Protein AF-A0A9W7EIW5-F1 (afdb_monomer)

Structure (mmCIF, N/CA/C/O backbone):
data_AF-A0A9W7EIW5-F1
#
_entry.id   AF-A0A9W7EIW5-F1
#
loop_
_atom_site.group_PDB
_atom_site.id
_atom_site.type_symbol
_atom_site.label_atom_id
_atom_site.label_alt_id
_atom_site.label_comp_id
_atom_site.label_asym_id
_atom_site.label_entity_id
_atom_site.label_seq_id
_atom_site.pdbx_PDB_ins_code
_atom_site.Cartn_x
_atom_site.Cartn_y
_atom_site.Cartn_z
_atom_site.occupancy
_atom_site.B_iso_or_equiv
_atom_site.auth_seq_id
_atom_site.auth_comp_id
_atom_site.auth_asym_id
_atom_site.auth_atom_id
_atom_site.pdbx_PDB_model_num
ATOM 1 N N . MET A 1 1 ? -21.254 10.868 4.179 1.00 26.09 1 MET A N 1
ATOM 2 C CA . MET A 1 1 ? -20.469 10.588 2.957 1.00 26.09 1 MET A CA 1
ATOM 3 C C . MET A 1 1 ? -19.062 10.233 3.426 1.00 26.09 1 MET A C 1
ATOM 5 O O . MET A 1 1 ? -18.298 11.133 3.760 1.00 26.09 1 MET A O 1
ATOM 9 N N . VAL A 1 2 ? -18.785 8.941 3.630 1.00 25.91 2 VAL A N 1
ATOM 10 C CA . VAL A 1 2 ? -17.475 8.471 4.111 1.00 25.91 2 VAL A CA 1
ATOM 11 C C . VAL A 1 2 ? -16.488 8.709 2.975 1.00 25.91 2 VAL A C 1
ATOM 13 O O . VAL A 1 2 ? -16.689 8.225 1.865 1.00 25.91 2 VAL A O 1
ATOM 16 N N . LYS A 1 3 ? -15.490 9.565 3.205 1.00 29.03 3 LYS A N 1
ATOM 17 C CA . LYS A 1 3 ? -14.399 9.758 2.249 1.00 29.03 3 LYS A CA 1
ATOM 18 C C . LYS A 1 3 ? -13.616 8.450 2.244 1.00 29.03 3 LYS A C 1
ATOM 20 O O . LYS A 1 3 ? -12.956 8.174 3.242 1.00 29.03 3 LYS A O 1
ATOM 25 N N . GLU A 1 4 ? -13.750 7.675 1.167 1.00 36.62 4 GLU A N 1
ATOM 26 C CA . GLU A 1 4 ? -13.021 6.425 0.940 1.00 36.62 4 GLU A CA 1
ATOM 27 C C . GLU A 1 4 ? -11.557 6.574 1.375 1.00 36.62 4 GLU A C 1
ATOM 29 O O . GLU A 1 4 ? -10.926 7.610 1.118 1.00 36.62 4 GLU A O 1
ATOM 34 N N . PHE A 1 5 ? -11.007 5.526 1.991 1.00 36.75 5 PHE A N 1
ATOM 35 C CA . PHE A 1 5 ? -9.568 5.320 2.155 1.00 36.75 5 PHE A CA 1
ATOM 36 C C . PHE A 1 5 ? -8.924 5.132 0.772 1.00 36.75 5 PHE A C 1
ATOM 38 O O . PHE A 1 5 ? -8.415 4.074 0.419 1.00 36.75 5 PHE A O 1
ATOM 45 N N . LYS A 1 6 ? -8.949 6.173 -0.061 1.00 37.44 6 LYS A N 1
ATOM 46 C CA . LYS A 1 6 ? -8.048 6.249 -1.199 1.00 37.44 6 LYS A CA 1
ATOM 47 C C . LYS A 1 6 ? -6.688 6.469 -0.588 1.00 37.44 6 LYS A C 1
ATOM 49 O O . LYS A 1 6 ? -6.444 7.521 0.008 1.00 37.44 6 LYS A O 1
ATOM 54 N N . LEU A 1 7 ? -5.849 5.442 -0.676 1.00 39.78 7 LEU A N 1
ATOM 55 C CA . LEU A 1 7 ? -4.428 5.569 -0.437 1.00 39.78 7 LEU A CA 1
ATOM 56 C C . LEU A 1 7 ? -4.015 6.823 -1.201 1.00 39.78 7 LEU A C 1
ATOM 58 O O . LEU A 1 7 ? -4.140 6.887 -2.425 1.00 39.78 7 LEU A O 1
ATOM 62 N N . MET A 1 8 ? -3.695 7.879 -0.451 1.00 39.34 8 MET A N 1
ATOM 63 C CA . MET A 1 8 ? -3.177 9.098 -1.027 1.00 39.34 8 MET A CA 1
ATOM 64 C C . MET A 1 8 ? -1.797 8.700 -1.527 1.00 39.34 8 MET A C 1
ATOM 66 O O . MET A 1 8 ? -0.803 8.924 -0.846 1.00 39.34 8 MET A O 1
ATOM 70 N N . TYR A 1 9 ? -1.733 8.117 -2.727 1.00 41.38 9 TYR A N 1
ATOM 71 C CA . TYR A 1 9 ? -0.672 8.479 -3.638 1.00 41.38 9 TYR A CA 1
ATOM 72 C C . TYR A 1 9 ? -0.790 9.992 -3.713 1.00 41.38 9 TYR A C 1
ATOM 74 O O . TYR A 1 9 ? -1.588 10.547 -4.472 1.00 41.38 9 TYR A O 1
ATOM 82 N N . ARG A 1 10 ? -0.070 10.677 -2.817 1.00 39.44 10 ARG A N 1
ATOM 83 C CA . ARG A 1 10 ? 0.324 12.048 -3.068 1.00 39.44 10 ARG A CA 1
ATOM 84 C C . ARG A 1 10 ? 0.821 11.970 -4.498 1.00 39.44 10 ARG A C 1
ATOM 86 O O . ARG A 1 10 ? 1.709 11.168 -4.777 1.00 39.44 10 ARG A O 1
ATOM 93 N N . GLN A 1 11 ? 0.210 12.724 -5.411 1.00 37.94 11 GLN A N 1
ATOM 94 C CA . GLN A 1 11 ? 0.962 13.150 -6.578 1.00 37.94 11 GLN A CA 1
ATOM 95 C C . GLN A 1 11 ? 2.280 13.625 -5.987 1.00 37.94 11 GLN A C 1
ATOM 97 O O . GLN A 1 11 ? 2.279 14.567 -5.187 1.00 37.94 11 GLN A O 1
ATOM 102 N N . ILE A 1 12 ? 3.348 12.861 -6.212 1.00 41.09 12 ILE A N 1
ATOM 103 C CA . ILE A 1 12 ? 4.665 13.206 -5.710 1.00 41.09 12 ILE A CA 1
ATOM 104 C C . ILE A 1 12 ? 5.032 14.401 -6.575 1.00 41.09 12 ILE A C 1
ATOM 106 O O . ILE A 1 12 ? 5.552 14.270 -7.675 1.00 41.09 12 ILE A O 1
ATOM 110 N N . GLY A 1 13 ? 4.586 15.572 -6.118 1.00 33.22 13 GLY A N 1
ATOM 111 C CA . GLY A 1 13 ? 4.800 16.883 -6.711 1.00 33.22 13 GLY A CA 1
ATOM 112 C C . GLY A 1 13 ? 6.213 17.353 -6.410 1.00 33.22 13 GLY A C 1
ATOM 113 O O . GLY A 1 13 ? 6.413 18.484 -5.981 1.00 33.22 13 GLY A O 1
ATOM 114 N N . GLY A 1 14 ? 7.167 16.441 -6.561 1.00 43.69 14 GLY A N 1
ATOM 115 C CA . GLY A 1 14 ? 8.582 16.724 -6.618 1.00 43.69 14 GLY A CA 1
ATOM 116 C C . GLY A 1 14 ? 9.010 16.616 -8.071 1.00 43.69 14 GLY A C 1
ATOM 117 O O . GLY A 1 14 ? 8.552 15.734 -8.800 1.00 43.69 14 GLY A O 1
ATOM 118 N N . SER A 1 15 ? 9.875 17.529 -8.496 1.00 42.81 15 SER A N 1
ATOM 119 C CA . SER A 1 15 ? 10.627 17.356 -9.732 1.00 42.81 15 SER A CA 1
ATOM 120 C C . SER A 1 15 ? 11.312 15.985 -9.682 1.00 42.81 15 SER A C 1
ATOM 122 O O . SER A 1 15 ? 11.953 15.700 -8.666 1.00 42.81 15 SER A O 1
ATOM 124 N N . PRO A 1 16 ? 11.172 15.130 -10.710 1.00 49.84 16 PRO A N 1
ATOM 125 C CA . PRO A 1 16 ? 11.832 13.834 -10.707 1.00 49.84 16 PRO A CA 1
ATOM 126 C C . PRO A 1 16 ? 13.346 14.031 -10.493 1.00 49.84 16 PRO A C 1
ATOM 128 O O . PRO A 1 16 ? 13.920 14.938 -11.111 1.00 49.84 16 PRO A O 1
ATOM 131 N N . PRO A 1 17 ? 14.017 13.256 -9.615 1.00 50.25 17 PRO A N 1
ATOM 132 C CA . PRO A 1 17 ? 15.471 13.169 -9.589 1.00 50.25 17 PRO A CA 1
ATOM 133 C C . PRO A 1 17 ? 16.033 12.994 -11.002 1.00 50.25 17 PRO A C 1
ATOM 135 O O . PRO A 1 17 ? 15.437 12.328 -11.847 1.00 50.25 17 PRO A O 1
ATOM 138 N N . ALA A 1 18 ? 17.190 13.612 -11.255 1.00 53.84 18 ALA A N 1
ATOM 139 C CA . ALA A 1 18 ? 17.864 13.534 -12.545 1.00 53.84 18 ALA A CA 1
ATOM 140 C C . ALA A 1 18 ? 17.992 12.067 -13.007 1.00 53.84 18 ALA A C 1
ATOM 142 O O . ALA A 1 18 ? 18.416 11.208 -12.231 1.00 53.84 18 ALA A O 1
ATOM 143 N N . GLU A 1 19 ? 17.647 11.797 -14.273 1.00 50.66 19 GLU A N 1
ATOM 144 C CA . GLU A 1 19 ? 17.483 10.450 -14.858 1.00 50.66 19 GLU A CA 1
ATOM 145 C C . GLU A 1 19 ? 18.683 9.501 -14.660 1.00 50.66 19 GLU A C 1
ATOM 147 O O . GLU A 1 19 ? 18.524 8.285 -14.725 1.00 50.66 19 GLU A O 1
ATOM 152 N N . GLY A 1 20 ? 19.877 10.030 -14.372 1.00 51.97 20 GLY A N 1
ATOM 153 C CA . GLY A 1 20 ? 21.116 9.261 -14.224 1.00 51.97 20 GLY A CA 1
ATOM 154 C C . GLY A 1 20 ? 21.188 8.304 -13.026 1.00 51.97 20 GLY A C 1
ATOM 155 O O . GLY A 1 20 ? 22.081 7.464 -13.011 1.00 51.97 20 GLY A O 1
ATOM 156 N N . ASN A 1 21 ? 20.270 8.393 -12.053 1.00 62.28 21 ASN A N 1
ATOM 157 C CA . ASN A 1 21 ? 20.271 7.542 -10.849 1.00 62.28 21 ASN A CA 1
ATOM 158 C C . ASN A 1 21 ? 19.081 6.571 -10.765 1.00 62.28 21 ASN A C 1
ATOM 160 O O . ASN A 1 21 ? 18.863 5.961 -9.717 1.00 62.28 21 ASN A O 1
ATOM 164 N N . LEU A 1 22 ? 18.289 6.426 -11.832 1.00 71.25 22 LEU A N 1
ATOM 165 C CA . LEU A 1 22 ? 17.179 5.476 -11.820 1.00 71.25 22 LEU A CA 1
ATOM 166 C C . LEU A 1 22 ? 17.670 4.055 -12.135 1.00 71.25 22 LEU A C 1
ATOM 168 O O . LEU A 1 22 ? 18.415 3.865 -13.100 1.00 71.25 22 LEU A O 1
ATOM 172 N N . PRO A 1 23 ? 17.221 3.036 -11.381 1.00 78.62 23 PRO A N 1
ATOM 173 C CA . PRO A 1 23 ? 17.396 1.646 -11.767 1.00 78.62 23 PRO A CA 1
ATOM 174 C C . PRO A 1 23 ? 16.886 1.407 -13.192 1.00 78.62 23 PRO A C 1
ATOM 176 O O . PRO A 1 23 ? 15.798 1.858 -13.565 1.00 78.62 23 PRO A O 1
ATOM 179 N N . ASN A 1 24 ? 17.644 0.657 -13.992 1.00 84.81 24 ASN A N 1
ATOM 180 C CA . ASN A 1 24 ? 17.226 0.281 -15.342 1.00 84.81 24 ASN A CA 1
ATOM 181 C C . ASN A 1 24 ? 16.285 -0.935 -15.320 1.00 84.81 24 ASN A C 1
ATOM 183 O O . ASN A 1 24 ? 16.592 -1.976 -15.895 1.00 84.81 24 ASN A O 1
ATOM 187 N N . TRP A 1 25 ? 15.165 -0.813 -14.609 1.00 87.06 25 TRP A N 1
ATOM 188 C CA . TRP A 1 25 ? 14.160 -1.867 -14.515 1.00 87.06 25 TRP A 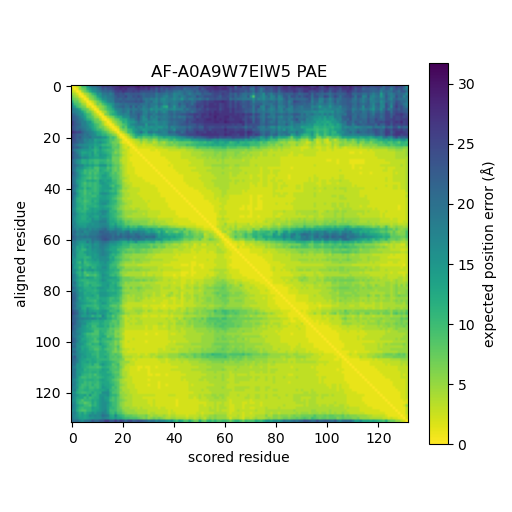CA 1
ATOM 189 C C . TRP A 1 25 ? 13.346 -1.991 -15.800 1.00 87.06 25 TRP A C 1
ATOM 191 O O . TRP A 1 25 ? 13.018 -1.000 -16.459 1.00 87.06 25 TRP A O 1
ATOM 201 N N . SER A 1 26 ? 12.981 -3.224 -16.116 1.00 91.44 26 SER A N 1
ATOM 202 C CA . SER A 1 26 ? 11.908 -3.569 -17.038 1.00 91.44 26 SER A CA 1
ATOM 203 C C . SER A 1 26 ? 10.531 -3.274 -16.428 1.00 91.44 26 SER A C 1
ATOM 205 O O . SER A 1 26 ? 10.379 -3.099 -15.217 1.00 91.44 26 SER A O 1
ATOM 207 N N . ILE A 1 27 ? 9.497 -3.256 -17.277 1.00 91.00 27 ILE A N 1
ATOM 208 C CA . ILE A 1 27 ? 8.0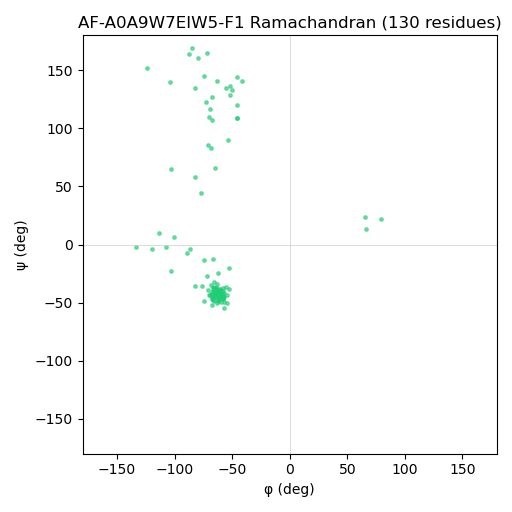99 -3.126 -16.835 1.00 91.00 27 ILE A CA 1
ATOM 209 C C . ILE A 1 27 ? 7.721 -4.264 -15.873 1.00 91.00 27 ILE A C 1
ATOM 211 O O . ILE A 1 27 ? 7.006 -4.024 -14.907 1.00 91.00 27 ILE A O 1
ATOM 215 N N . ASP A 1 28 ? 8.210 -5.485 -16.112 1.00 92.69 28 ASP A N 1
ATOM 216 C CA . ASP A 1 28 ? 7.899 -6.651 -15.276 1.00 92.69 28 ASP A CA 1
ATOM 217 C C . ASP A 1 28 ? 8.528 -6.536 -13.885 1.00 92.69 28 ASP A C 1
ATOM 219 O O . ASP A 1 28 ? 7.859 -6.787 -12.883 1.00 92.69 28 ASP A O 1
ATOM 223 N N . GLU A 1 29 ? 9.785 -6.089 -13.811 1.00 90.88 29 GLU A N 1
ATOM 224 C CA . GLU A 1 29 ? 10.444 -5.804 -12.532 1.00 90.88 29 GLU A CA 1
ATOM 225 C C . GLU A 1 29 ? 9.699 -4.711 -11.767 1.00 90.88 29 GLU A C 1
ATOM 227 O O . GLU A 1 29 ? 9.416 -4.871 -10.579 1.00 90.88 29 GLU A O 1
ATOM 232 N N . PHE A 1 30 ? 9.314 -3.629 -12.450 1.00 90.94 30 PHE A N 1
ATOM 233 C CA . PHE A 1 30 ? 8.561 -2.551 -11.821 1.00 90.94 30 PHE A CA 1
ATOM 234 C C . PHE A 1 30 ? 7.189 -3.010 -11.305 1.00 90.94 30 PHE A C 1
ATOM 236 O O . PHE A 1 30 ? 6.819 -2.672 -10.180 1.00 90.94 30 PHE A O 1
ATOM 243 N N . ILE A 1 31 ? 6.455 -3.813 -12.083 1.00 91.88 31 ILE A N 1
ATOM 244 C CA . ILE A 1 31 ? 5.189 -4.424 -11.652 1.00 91.88 31 ILE A CA 1
ATOM 245 C C . ILE A 1 31 ? 5.406 -5.276 -10.396 1.00 91.88 31 ILE A C 1
ATOM 247 O O . ILE A 1 31 ? 4.658 -5.120 -9.433 1.00 91.88 31 ILE A O 1
ATOM 251 N N . GLY A 1 32 ? 6.453 -6.105 -10.357 1.00 90.44 32 GLY A N 1
ATOM 252 C CA . GLY A 1 32 ? 6.777 -6.908 -9.175 1.00 90.44 32 GLY A CA 1
ATOM 253 C C . GLY A 1 32 ? 7.027 -6.055 -7.925 1.00 90.44 32 GLY A C 1
ATOM 254 O O . GLY A 1 32 ? 6.495 -6.349 -6.851 1.00 90.44 32 GLY A O 1
ATOM 255 N N . VAL A 1 33 ? 7.769 -4.950 -8.060 1.00 90.12 33 VAL A N 1
ATOM 256 C CA . VAL A 1 33 ? 7.993 -4.007 -6.948 1.00 90.12 33 VAL A CA 1
ATOM 257 C C . VAL A 1 33 ? 6.680 -3.363 -6.499 1.00 90.12 33 VAL A C 1
ATOM 259 O O . VAL A 1 33 ? 6.414 -3.274 -5.297 1.00 90.12 33 VAL A O 1
ATOM 262 N N . LEU A 1 34 ? 5.840 -2.944 -7.447 1.00 88.94 34 LEU A N 1
ATOM 263 C CA . LEU A 1 34 ? 4.550 -2.313 -7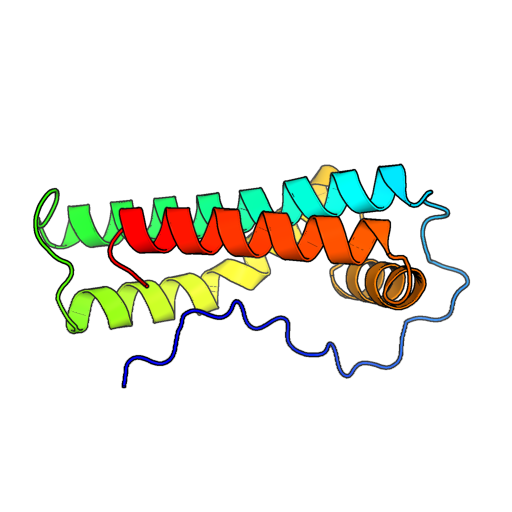.178 1.00 88.94 34 LEU A CA 1
ATOM 264 C C . LEU A 1 34 ? 3.589 -3.247 -6.420 1.00 88.94 34 LEU A C 1
ATOM 266 O O . LEU A 1 34 ? 2.933 -2.815 -5.468 1.00 88.94 34 LEU A O 1
ATOM 270 N N . GLU A 1 35 ? 3.534 -4.526 -6.792 1.00 90.75 35 GLU A N 1
ATOM 271 C CA . GLU A 1 35 ? 2.732 -5.537 -6.094 1.00 90.75 35 GLU A CA 1
ATOM 272 C C . GLU A 1 35 ? 3.193 -5.716 -4.643 1.00 90.75 35 GLU A C 1
ATOM 274 O O . GLU A 1 35 ? 2.374 -5.697 -3.717 1.00 90.75 35 GLU A O 1
ATOM 279 N N . VAL A 1 36 ? 4.506 -5.842 -4.422 1.00 89.50 36 VAL A N 1
ATOM 280 C CA . VAL A 1 36 ? 5.084 -5.965 -3.073 1.00 89.50 36 VAL A CA 1
ATOM 281 C C . VAL A 1 36 ? 4.791 -4.714 -2.245 1.00 89.50 36 VAL A C 1
ATOM 283 O O . VAL A 1 36 ? 4.363 -4.823 -1.092 1.00 89.50 36 VAL A O 1
ATOM 286 N N . TYR A 1 37 ? 4.943 -3.530 -2.840 1.00 88.06 37 TYR A N 1
ATOM 287 C CA . TYR A 1 37 ? 4.622 -2.255 -2.208 1.00 88.06 37 TYR A CA 1
ATOM 288 C C . TYR A 1 37 ? 3.157 -2.207 -1.747 1.00 88.06 37 TYR A C 1
ATOM 290 O O . TYR A 1 37 ? 2.885 -2.020 -0.558 1.00 88.06 37 TYR A O 1
ATOM 298 N N . MET A 1 38 ? 2.197 -2.458 -2.640 1.00 86.31 38 MET A N 1
ATOM 299 C CA . MET A 1 38 ? 0.764 -2.389 -2.317 1.00 86.31 38 MET A CA 1
ATOM 300 C C . MET A 1 38 ? 0.326 -3.454 -1.299 1.00 86.31 38 MET A C 1
ATOM 302 O O . MET A 1 38 ? -0.467 -3.177 -0.387 1.00 86.31 38 MET A O 1
ATOM 306 N N . ARG A 1 39 ? 0.884 -4.667 -1.381 1.00 86.00 39 ARG A N 1
ATOM 307 C CA . ARG A 1 39 ? 0.636 -5.733 -0.394 1.00 86.00 39 ARG A CA 1
ATOM 308 C C . ARG A 1 39 ? 1.209 -5.398 0.981 1.00 86.00 39 ARG A C 1
ATOM 310 O O . ARG A 1 39 ? 0.572 -5.691 1.997 1.00 86.00 39 ARG A O 1
ATOM 317 N N . SER A 1 40 ? 2.364 -4.737 1.037 1.00 86.56 40 SER A N 1
ATOM 318 C CA . SER A 1 40 ? 2.946 -4.284 2.305 1.00 86.56 40 SER A CA 1
ATOM 319 C C . SER A 1 40 ? 2.069 -3.238 3.002 1.00 86.56 40 SER A C 1
ATOM 321 O O . SER A 1 40 ? 1.852 -3.317 4.212 1.00 86.56 40 SER A O 1
ATOM 323 N N . MET A 1 41 ? 1.461 -2.331 2.233 1.00 87.06 41 MET A N 1
ATOM 324 C CA . MET A 1 41 ? 0.522 -1.333 2.747 1.00 87.06 41 MET A CA 1
ATOM 325 C C . MET A 1 41 ? -0.765 -1.971 3.273 1.00 87.06 41 MET A C 1
ATOM 327 O O . MET A 1 41 ? -1.280 -1.579 4.321 1.00 87.06 41 MET A O 1
ATOM 331 N N . THR A 1 42 ? -1.248 -3.011 2.598 1.00 88.38 42 THR A N 1
ATOM 332 C CA . THR A 1 42 ? -2.398 -3.798 3.066 1.00 88.38 42 THR A CA 1
ATOM 333 C C . THR A 1 42 ? -2.076 -4.540 4.369 1.00 88.38 42 THR A C 1
ATOM 335 O O . THR A 1 42 ? -2.884 -4.547 5.302 1.00 88.38 42 THR A O 1
ATOM 338 N N . THR A 1 43 ? -0.863 -5.089 4.486 1.00 89.38 43 THR A N 1
ATOM 339 C CA . THR A 1 43 ? -0.365 -5.699 5.731 1.00 89.38 43 THR A CA 1
ATOM 340 C C . THR A 1 43 ? -0.283 -4.678 6.869 1.00 89.38 43 THR A C 1
ATOM 342 O O . THR A 1 43 ? -0.730 -4.969 7.978 1.00 89.38 43 THR A O 1
ATOM 345 N N . CYS A 1 44 ? 0.218 -3.468 6.596 1.00 90.56 44 CYS A N 1
ATOM 346 C CA . CYS A 1 44 ? 0.273 -2.370 7.566 1.00 90.56 44 CYS A CA 1
ATOM 347 C C . CYS A 1 44 ? -1.125 -2.034 8.117 1.00 90.56 44 CYS A C 1
ATOM 349 O O . CYS A 1 44 ? -1.322 -2.028 9.333 1.00 90.56 44 CYS A O 1
ATOM 351 N N . MET A 1 45 ? -2.123 -1.857 7.240 1.00 90.31 45 MET A N 1
ATOM 352 C CA . MET A 1 45 ? -3.511 -1.626 7.667 1.00 90.31 45 MET A CA 1
ATOM 353 C C . MET A 1 45 ? -4.040 -2.781 8.525 1.00 90.31 45 MET A C 1
ATOM 355 O O . MET A 1 45 ? -4.606 -2.549 9.590 1.00 90.31 45 MET A O 1
ATOM 359 N N . THR A 1 46 ? -3.802 -4.024 8.104 1.00 91.69 46 THR A N 1
ATOM 360 C CA . THR A 1 46 ? -4.248 -5.224 8.833 1.00 91.69 46 THR A CA 1
ATOM 361 C C . THR A 1 46 ? -3.690 -5.259 10.258 1.00 91.69 46 THR A C 1
ATOM 363 O O . THR A 1 46 ? -4.424 -5.523 11.212 1.00 91.69 46 THR A O 1
ATOM 366 N N . GLN A 1 47 ? -2.403 -4.943 10.426 1.00 91.75 47 GLN A N 1
ATOM 367 C CA . GLN A 1 47 ? -1.756 -4.889 11.739 1.00 91.75 47 GLN A CA 1
ATOM 368 C C . GLN A 1 47 ? -2.339 -3.782 12.624 1.00 91.75 47 GLN A C 1
ATOM 370 O O . GLN A 1 47 ? -2.581 -4.006 13.813 1.00 91.75 47 GLN A O 1
ATOM 375 N N . ILE A 1 48 ? -2.607 -2.609 12.051 1.00 92.81 48 ILE A N 1
ATOM 376 C CA . ILE A 1 48 ? -3.198 -1.478 12.776 1.00 92.81 48 ILE A CA 1
ATOM 377 C C . ILE A 1 48 ? -4.625 -1.803 13.213 1.00 92.81 48 ILE A C 1
ATOM 379 O O . ILE A 1 48 ? -4.948 -1.646 14.389 1.00 92.81 48 ILE A O 1
ATOM 383 N N . VAL A 1 49 ? -5.459 -2.321 12.307 1.00 92.31 49 VAL A N 1
ATOM 384 C CA . VAL A 1 49 ? -6.831 -2.746 12.623 1.00 92.31 49 VAL A CA 1
ATOM 385 C C . VAL A 1 49 ? -6.817 -3.798 13.728 1.00 92.31 49 VAL A C 1
ATOM 387 O O . VAL A 1 49 ? -7.550 -3.666 14.706 1.00 92.31 49 VAL A O 1
ATOM 390 N N . SER A 1 50 ? -5.954 -4.812 13.618 1.00 92.31 50 SER A N 1
ATOM 391 C CA . SER A 1 50 ? -5.825 -5.846 14.649 1.00 92.31 50 SER A CA 1
ATOM 392 C C . SER A 1 50 ? -5.409 -5.268 16.003 1.00 92.31 50 SER A C 1
ATOM 394 O O . SER A 1 50 ? -5.893 -5.740 17.032 1.00 92.31 50 SER A O 1
ATOM 396 N N . THR A 1 51 ? -4.523 -4.271 16.016 1.00 93.19 51 THR A N 1
ATOM 397 C CA . THR A 1 51 ? -4.059 -3.615 17.247 1.00 93.19 51 THR A CA 1
ATOM 398 C C . THR A 1 51 ? -5.192 -2.826 17.894 1.00 93.19 51 THR A C 1
ATOM 400 O O . THR A 1 51 ? -5.528 -3.088 19.047 1.00 93.19 51 THR A O 1
ATOM 403 N N . VAL A 1 52 ? -5.866 -1.958 17.133 1.00 91.56 52 VAL A N 1
ATOM 404 C CA . VAL A 1 52 ? -6.979 -1.134 17.635 1.00 91.56 52 VAL A CA 1
ATOM 405 C C . VAL A 1 52 ? -8.137 -2.001 18.134 1.00 91.56 52 VAL A C 1
ATOM 407 O O . VAL A 1 52 ? -8.682 -1.755 19.212 1.00 91.56 52 VAL A O 1
ATOM 410 N N . ARG A 1 53 ? -8.498 -3.067 17.406 1.00 90.19 53 ARG A N 1
ATOM 411 C CA . ARG A 1 53 ? -9.530 -4.022 17.849 1.00 90.19 53 ARG A CA 1
ATOM 412 C C . ARG A 1 53 ? -9.168 -4.692 19.171 1.00 90.19 53 ARG A C 1
ATOM 414 O O . ARG A 1 53 ? -10.014 -4.806 20.054 1.00 90.19 53 ARG A O 1
ATOM 421 N N . LYS A 1 54 ? -7.909 -5.106 19.330 1.00 91.12 54 LYS A N 1
ATOM 422 C CA . LYS A 1 54 ? -7.429 -5.740 20.562 1.00 91.12 54 LYS A CA 1
ATOM 423 C C . LYS A 1 54 ? -7.433 -4.766 21.742 1.00 91.12 54 LYS A C 1
ATOM 425 O O . LYS A 1 54 ? -7.906 -5.128 22.814 1.00 91.12 54 LYS A O 1
ATOM 430 N N . GLU A 1 55 ? -6.935 -3.548 21.546 1.00 91.19 55 GLU A N 1
ATOM 431 C CA . GLU A 1 55 ? -6.856 -2.518 22.593 1.00 91.19 55 GLU A CA 1
ATOM 432 C C . GLU A 1 55 ? -8.235 -2.039 23.053 1.00 91.19 55 GLU A C 1
ATOM 434 O O . GLU A 1 55 ? -8.434 -1.743 24.229 1.00 91.19 55 GLU A O 1
ATOM 439 N N . SER A 1 56 ? -9.208 -2.021 22.144 1.00 86.69 56 SER A N 1
ATOM 440 C CA . SER A 1 56 ? -10.593 -1.651 22.448 1.00 86.69 56 SER A CA 1
ATOM 441 C C . SER A 1 56 ? -11.464 -2.810 22.944 1.00 86.69 56 SER A C 1
ATOM 443 O O . SER A 1 56 ? -12.630 -2.594 23.268 1.00 86.69 56 SER A O 1
ATOM 445 N N . GLY A 1 57 ? -10.940 -4.041 22.988 1.00 86.12 57 GLY A N 1
ATOM 446 C CA . GLY A 1 57 ? -11.723 -5.236 23.319 1.00 86.12 57 GLY A CA 1
ATOM 447 C C . GLY A 1 57 ? -12.794 -5.597 22.278 1.00 86.12 57 GLY A C 1
ATOM 448 O O . GLY A 1 57 ? -13.652 -6.432 22.553 1.00 86.12 57 GLY A O 1
ATOM 449 N N . ASN A 1 58 ? -12.745 -4.995 21.085 1.00 81.19 58 ASN A N 1
ATOM 450 C CA . ASN A 1 58 ? -13.714 -5.160 20.003 1.00 81.19 58 ASN A CA 1
ATOM 451 C C . ASN A 1 58 ? -13.159 -6.075 18.896 1.00 81.19 58 ASN A C 1
ATOM 453 O O . ASN A 1 58 ? -12.882 -5.634 17.781 1.00 81.19 58 ASN A O 1
ATOM 457 N N . VAL A 1 59 ? -12.930 -7.350 19.220 1.00 76.69 59 VAL A N 1
ATOM 458 C CA . VAL A 1 59 ? -12.271 -8.301 18.301 1.00 76.69 59 VAL A CA 1
ATOM 459 C C . VAL A 1 59 ? -13.148 -8.609 17.075 1.00 76.69 59 VAL A C 1
ATOM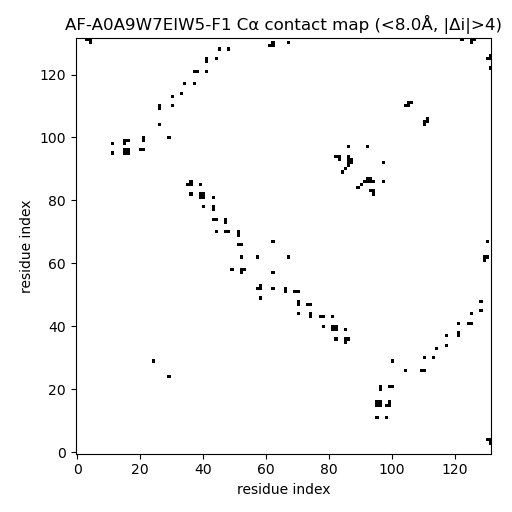 461 O O . VAL A 1 59 ? -12.648 -8.597 15.947 1.00 76.69 59 VAL A O 1
ATOM 464 N N . ASP A 1 60 ? -14.459 -8.765 17.290 1.00 75.06 60 ASP A N 1
ATOM 465 C CA . ASP A 1 60 ? -15.415 -9.235 16.272 1.00 75.06 60 ASP A CA 1
ATOM 466 C C . ASP A 1 60 ? -16.544 -8.242 15.948 1.00 75.06 60 ASP A C 1
ATOM 468 O O . ASP A 1 60 ? -17.375 -8.503 15.076 1.00 75.06 60 ASP A O 1
ATOM 472 N N . GLY A 1 61 ? -16.617 -7.107 16.645 1.00 77.06 61 GLY A N 1
ATOM 473 C CA . GLY A 1 61 ? -17.663 -6.119 16.405 1.00 77.06 61 GLY A CA 1
ATOM 474 C C . GLY A 1 61 ? -17.325 -5.150 15.278 1.00 77.06 61 GLY A C 1
ATOM 475 O O . GLY A 1 61 ? -16.206 -5.073 14.764 1.00 77.06 61 GLY A O 1
ATOM 476 N N . LYS A 1 62 ? -18.342 -4.385 14.875 1.00 84.81 62 LYS A N 1
ATOM 477 C CA . LYS A 1 62 ? -18.162 -3.295 13.914 1.00 84.81 62 LYS A CA 1
ATOM 478 C C . LYS A 1 62 ? -17.246 -2.237 14.516 1.00 84.81 62 LYS A C 1
ATOM 480 O O . LYS A 1 62 ? -17.362 -1.930 15.699 1.00 84.81 62 LYS A O 1
ATOM 485 N N . LEU A 1 63 ? -16.369 -1.683 13.685 1.00 87.56 63 LEU A N 1
ATOM 486 C CA . LEU A 1 63 ? -15.550 -0.545 14.071 1.00 87.56 63 LEU A CA 1
ATOM 487 C C . LEU A 1 63 ? -16.447 0.681 14.256 1.00 87.56 63 LEU A C 1
ATOM 489 O O . LEU A 1 63 ? -17.228 1.033 13.374 1.00 87.56 63 LEU A O 1
ATOM 493 N N . GLU A 1 64 ? -16.333 1.306 15.418 1.00 89.69 64 GLU A N 1
ATOM 494 C CA . GLU A 1 64 ? -16.964 2.578 15.741 1.00 89.69 64 GLU A CA 1
ATOM 495 C C . GLU A 1 64 ? -16.164 3.743 15.148 1.00 89.69 64 GLU A C 1
ATOM 497 O O . GLU A 1 64 ? -14.962 3.632 14.892 1.00 89.69 64 GLU A O 1
ATOM 502 N N . ASP A 1 65 ? -16.804 4.905 15.007 1.00 88.25 65 ASP A N 1
ATOM 503 C CA . ASP A 1 65 ? -16.182 6.108 14.436 1.00 88.25 65 ASP A CA 1
ATOM 504 C C . ASP A 1 65 ? -14.861 6.481 15.125 1.00 88.25 65 ASP A C 1
ATOM 506 O O . ASP A 1 65 ? -13.892 6.859 14.463 1.00 88.25 65 ASP A O 1
ATOM 510 N N . LYS A 1 66 ? -14.784 6.318 16.453 1.00 89.88 66 LYS A N 1
ATOM 511 C CA . LYS A 1 66 ? -13.558 6.573 17.219 1.00 89.88 66 LYS A CA 1
ATOM 512 C C . LYS A 1 66 ? -12.417 5.640 16.792 1.00 89.88 66 LYS A C 1
ATOM 514 O O . LYS A 1 66 ? -11.310 6.108 16.541 1.00 89.88 66 LYS A O 1
ATOM 519 N N . GLN A 1 67 ? -12.701 4.346 16.649 1.00 90.25 67 GLN A N 1
ATOM 520 C CA . GLN A 1 67 ? -11.721 3.345 16.215 1.00 90.25 67 GLN A CA 1
ATOM 521 C C . GLN A 1 67 ? -11.290 3.596 14.765 1.00 90.25 67 GLN A C 1
ATOM 523 O O . GLN A 1 67 ? -10.107 3.503 14.450 1.00 90.25 67 GLN A O 1
ATOM 528 N N . LEU A 1 68 ? -12.218 3.979 13.882 1.00 90.06 68 LEU A N 1
ATOM 529 C CA . LEU A 1 68 ? -11.902 4.351 12.497 1.00 90.06 68 LEU A CA 1
ATOM 530 C C . LEU A 1 68 ? -10.972 5.571 12.426 1.00 90.06 68 LEU A C 1
ATOM 532 O O . LEU A 1 68 ? -10.038 5.593 11.618 1.00 90.06 68 LEU A O 1
ATOM 536 N N . MET A 1 69 ? -11.190 6.575 13.280 1.00 87.88 69 MET A N 1
ATOM 537 C CA . MET A 1 69 ? -10.296 7.731 13.388 1.00 87.88 69 MET A CA 1
ATOM 538 C C . MET A 1 69 ? -8.903 7.341 13.898 1.00 87.88 69 MET A C 1
ATOM 540 O O . MET A 1 69 ? -7.909 7.805 13.336 1.00 87.88 69 MET A O 1
ATOM 544 N N . GLU A 1 70 ? -8.821 6.475 14.910 1.00 90.81 70 GLU A N 1
ATOM 545 C CA . GLU A 1 70 ? -7.553 5.955 15.441 1.00 90.81 70 GLU A CA 1
ATOM 546 C C . GLU A 1 70 ? -6.783 5.163 14.377 1.00 90.81 70 GLU A C 1
ATOM 548 O O . GLU A 1 70 ? -5.609 5.445 14.129 1.00 90.81 70 GLU A O 1
ATOM 553 N N . ILE A 1 71 ? -7.461 4.253 13.669 1.00 91.06 71 ILE A N 1
ATOM 554 C CA . ILE A 1 71 ? -6.883 3.483 12.560 1.00 91.06 71 ILE A CA 1
ATOM 555 C C . ILE A 1 71 ? -6.345 4.424 11.482 1.00 91.06 71 ILE A C 1
ATOM 557 O O . ILE A 1 71 ? -5.224 4.248 11.006 1.00 91.06 71 ILE A O 1
ATOM 561 N N . ARG A 1 72 ? -7.106 5.459 11.115 1.00 87.69 72 ARG A N 1
ATOM 562 C CA . ARG A 1 72 ? -6.673 6.436 10.112 1.00 87.69 72 ARG A CA 1
ATOM 563 C C . ARG A 1 72 ? -5.444 7.220 10.543 1.00 87.69 72 ARG A C 1
ATOM 565 O O . ARG A 1 72 ? -4.529 7.367 9.733 1.00 87.69 72 ARG A O 1
ATOM 572 N N . GLY A 1 73 ? -5.411 7.698 11.783 1.00 86.44 73 GLY A N 1
ATOM 573 C CA . GLY A 1 73 ? -4.248 8.400 12.323 1.00 86.44 73 GLY A CA 1
ATOM 574 C C . GLY A 1 73 ? -3.009 7.503 12.355 1.00 86.44 73 GLY A C 1
ATOM 575 O O . GLY A 1 73 ? -1.954 7.885 11.848 1.00 86.44 73 GLY A O 1
ATOM 576 N N . ALA A 1 74 ? -3.155 6.280 12.869 1.00 88.44 74 ALA A N 1
ATOM 577 C CA . ALA A 1 74 ? -2.071 5.305 12.946 1.00 88.44 74 ALA A CA 1
ATOM 578 C C . ALA A 1 74 ? -1.559 4.890 11.558 1.00 88.44 74 ALA A C 1
ATOM 580 O O . ALA A 1 74 ? -0.346 4.780 11.354 1.00 88.44 74 ALA A O 1
ATOM 581 N N . PHE A 1 75 ? -2.461 4.708 10.589 1.00 89.19 75 PHE A N 1
ATOM 582 C CA . PHE A 1 75 ? -2.092 4.352 9.222 1.00 89.19 75 PHE A CA 1
ATOM 583 C C . PHE A 1 75 ? -1.345 5.491 8.539 1.00 89.19 75 PHE A C 1
ATOM 585 O O . PHE A 1 75 ? -0.282 5.251 7.979 1.00 89.19 75 PHE A O 1
ATOM 592 N N . GLN A 1 76 ? -1.826 6.734 8.644 1.00 83.56 76 GLN A N 1
ATOM 593 C CA . GLN A 1 76 ? -1.118 7.896 8.096 1.00 83.56 76 GLN A CA 1
ATOM 594 C C . GLN A 1 76 ? 0.278 8.068 8.707 1.00 83.56 76 GLN A C 1
ATOM 596 O O . GLN A 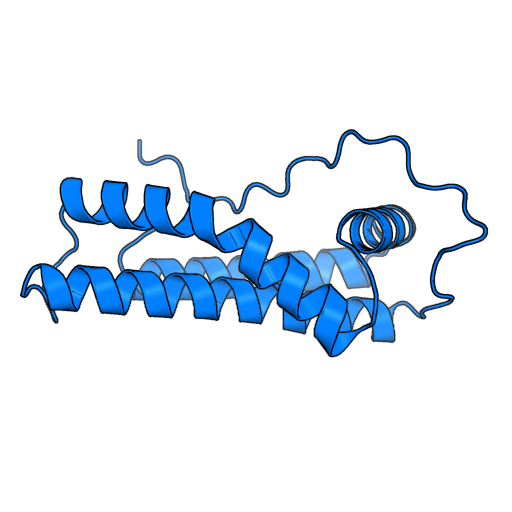1 76 ? 1.218 8.371 7.982 1.00 83.56 76 GLN A O 1
ATOM 601 N N . ALA A 1 77 ? 0.436 7.823 10.011 1.00 82.88 77 ALA A N 1
ATOM 602 C CA . ALA A 1 77 ? 1.735 7.908 10.677 1.00 82.88 77 ALA A CA 1
ATOM 603 C C . ALA A 1 77 ? 2.698 6.761 10.304 1.00 82.88 77 ALA A C 1
ATOM 605 O O . ALA A 1 77 ? 3.915 6.933 10.367 1.00 82.88 77 ALA A O 1
ATOM 606 N N . SER A 1 78 ? 2.174 5.587 9.932 1.00 83.94 78 SER A N 1
ATOM 607 C CA . SER A 1 78 ? 2.974 4.371 9.709 1.00 83.94 78 SER A CA 1
ATOM 608 C C . SER A 1 78 ? 3.213 4.046 8.234 1.00 83.94 78 SER A C 1
ATOM 610 O O . SER A 1 78 ? 4.176 3.347 7.917 1.00 83.94 78 SER A O 1
ATOM 612 N N . ALA A 1 79 ? 2.358 4.545 7.339 1.00 81.06 79 ALA A N 1
ATOM 613 C CA . ALA A 1 79 ? 2.385 4.287 5.902 1.00 81.06 79 ALA A CA 1
ATOM 614 C C . ALA A 1 79 ? 3.743 4.620 5.279 1.00 81.06 79 ALA A C 1
ATOM 616 O O . ALA A 1 79 ? 4.344 3.767 4.624 1.00 81.06 79 ALA A O 1
ATOM 617 N N . ASP A 1 80 ? 4.262 5.819 5.546 1.00 76.69 80 ASP A N 1
ATOM 618 C CA . ASP A 1 80 ? 5.537 6.283 4.991 1.00 76.69 80 ASP A CA 1
ATOM 619 C C . ASP A 1 80 ? 6.707 5.433 5.497 1.00 76.69 80 ASP A C 1
ATOM 621 O O . ASP A 1 80 ? 7.596 5.063 4.735 1.00 76.69 80 ASP A O 1
ATOM 625 N N . LYS A 1 81 ? 6.684 5.039 6.776 1.00 82.12 81 LYS A N 1
ATOM 626 C CA . LYS A 1 81 ? 7.724 4.184 7.361 1.00 82.12 81 LYS A CA 1
ATOM 627 C C . LYS A 1 81 ? 7.710 2.780 6.756 1.00 82.12 81 LYS A C 1
ATOM 629 O O . LYS A 1 81 ? 8.771 2.244 6.454 1.00 82.12 81 LYS A O 1
ATOM 634 N N . PHE A 1 82 ? 6.530 2.183 6.585 1.00 81.62 82 PHE A N 1
ATOM 635 C CA . PHE A 1 82 ? 6.391 0.845 6.003 1.00 81.62 82 PHE A CA 1
ATOM 636 C C . PHE A 1 82 ? 6.803 0.816 4.535 1.00 81.62 82 PHE A C 1
ATOM 638 O O . PHE A 1 82 ? 7.584 -0.042 4.131 1.00 81.62 82 PHE A O 1
ATOM 645 N N . SER A 1 83 ? 6.312 1.777 3.758 1.00 79.12 83 SER A N 1
ATOM 646 C CA . SER A 1 83 ? 6.646 1.896 2.342 1.00 79.12 83 SER A CA 1
ATOM 647 C C . SER A 1 83 ? 8.133 2.184 2.121 1.00 79.12 83 SER A C 1
ATOM 649 O O . SER A 1 83 ? 8.749 1.517 1.293 1.00 79.12 83 SER A O 1
ATOM 651 N N . ASN A 1 84 ? 8.740 3.090 2.901 1.00 82.19 84 ASN A N 1
ATOM 652 C CA . ASN A 1 84 ? 10.190 3.315 2.860 1.00 82.19 84 ASN A CA 1
ATOM 653 C C . ASN A 1 84 ? 10.968 2.052 3.219 1.00 82.19 84 ASN A C 1
ATOM 655 O O . ASN A 1 84 ? 11.897 1.692 2.509 1.00 82.19 84 ASN A O 1
ATOM 659 N N . LYS A 1 85 ? 10.565 1.341 4.277 1.00 84.62 85 LYS A N 1
ATOM 660 C CA . LYS A 1 85 ? 11.230 0.101 4.686 1.00 84.62 85 LYS A CA 1
ATOM 661 C C . LYS A 1 85 ? 11.229 -0.938 3.563 1.00 84.62 85 LYS A C 1
ATOM 663 O O . LYS A 1 85 ? 12.258 -1.537 3.287 1.00 84.62 85 LYS A O 1
ATOM 668 N N . VAL A 1 86 ? 10.093 -1.134 2.898 1.00 86.69 86 VAL A N 1
ATOM 669 C CA . VAL A 1 86 ? 9.952 -2.119 1.814 1.00 86.69 86 VAL A CA 1
ATOM 670 C C . VAL A 1 86 ? 10.819 -1.760 0.610 1.00 86.69 86 VAL A C 1
ATOM 672 O O . VAL A 1 86 ? 11.484 -2.633 0.058 1.00 86.69 86 VAL A O 1
ATOM 675 N N . LEU A 1 87 ? 10.837 -0.485 0.221 1.00 86.44 87 LEU A N 1
ATOM 676 C CA . LEU A 1 87 ? 11.635 -0.002 -0.906 1.00 86.44 87 LEU A CA 1
ATOM 677 C C . LEU A 1 87 ? 13.139 -0.029 -0.597 1.00 86.44 87 LEU A C 1
ATOM 679 O O . LEU A 1 87 ? 13.928 -0.518 -1.406 1.00 86.44 87 LEU A O 1
ATOM 683 N N . GLN A 1 88 ? 13.530 0.412 0.596 1.00 85.56 88 GLN A N 1
ATOM 684 C CA . GLN A 1 88 ? 14.927 0.496 1.000 1.00 85.56 88 GLN A CA 1
ATOM 685 C C . GLN A 1 88 ? 15.521 -0.885 1.306 1.00 85.56 88 GLN A C 1
ATOM 687 O O . GLN A 1 88 ? 16.589 -1.211 0.796 1.00 85.56 88 GLN A O 1
ATOM 692 N N . GLU A 1 89 ? 14.843 -1.722 2.099 1.00 84.69 89 GLU A N 1
ATOM 693 C CA . GLU A 1 89 ? 15.353 -3.054 2.463 1.00 84.69 89 GLU A CA 1
ATOM 694 C C . GLU A 1 89 ? 15.206 -4.067 1.322 1.00 84.69 89 GLU A C 1
ATOM 696 O O . GLU A 1 89 ? 16.067 -4.928 1.158 1.00 84.69 89 GLU A O 1
ATOM 701 N N . GLY A 1 90 ? 14.125 -3.984 0.539 1.00 82.50 90 GLY A N 1
ATOM 702 C CA . GLY A 1 90 ? 13.861 -4.933 -0.544 1.00 82.50 90 GLY A CA 1
ATOM 703 C C . GLY A 1 90 ? 14.610 -4.611 -1.833 1.00 82.50 90 GLY A C 1
ATOM 704 O O . GLY A 1 90 ? 15.026 -5.524 -2.543 1.00 82.50 90 GLY A O 1
ATOM 705 N N . TYR A 1 91 ? 14.779 -3.323 -2.136 1.00 85.50 91 TYR A N 1
ATOM 706 C CA . TYR A 1 91 ? 15.218 -2.870 -3.458 1.00 85.50 91 TYR A CA 1
ATOM 707 C C . TYR A 1 91 ? 16.334 -1.821 -3.412 1.00 85.50 91 TYR A C 1
ATOM 709 O O . TYR A 1 91 ? 16.818 -1.418 -4.466 1.00 85.50 91 TYR A O 1
ATOM 717 N N . GLY A 1 92 ? 16.765 -1.390 -2.221 1.00 84.31 92 GLY A N 1
ATOM 718 C CA . GLY A 1 92 ? 17.848 -0.418 -2.064 1.00 84.31 92 GLY A CA 1
ATOM 719 C C . GLY A 1 92 ? 17.520 0.970 -2.612 1.00 84.31 92 GLY A C 1
ATOM 720 O O . GLY A 1 92 ? 18.442 1.696 -2.978 1.00 84.31 92 GLY A O 1
ATOM 721 N N . ILE A 1 93 ? 16.234 1.328 -2.709 1.00 83.06 93 ILE A N 1
ATOM 722 C CA . ILE A 1 93 ? 15.797 2.616 -3.258 1.00 83.06 93 ILE A CA 1
ATOM 723 C C . ILE A 1 93 ? 14.915 3.394 -2.284 1.00 83.06 93 ILE A C 1
ATOM 725 O O . ILE A 1 93 ? 14.173 2.818 -1.490 1.00 83.06 93 ILE A O 1
ATOM 729 N N . ASP A 1 94 ? 14.959 4.717 -2.407 1.00 83.06 94 ASP A N 1
ATOM 730 C CA . ASP A 1 94 ? 14.092 5.628 -1.665 1.00 83.06 94 ASP A CA 1
ATOM 731 C C . ASP A 1 94 ? 12.766 5.871 -2.408 1.00 83.06 94 ASP A C 1
ATOM 733 O O . ASP A 1 94 ? 12.634 5.619 -3.613 1.00 83.06 94 ASP A O 1
ATOM 737 N N . GLN A 1 95 ? 11.773 6.414 -1.698 1.00 80.12 95 GLN A N 1
ATOM 738 C CA . GLN A 1 95 ? 10.460 6.739 -2.268 1.00 80.12 95 GLN A CA 1
ATOM 739 C C . GLN A 1 95 ? 10.525 7.665 -3.489 1.00 80.12 95 GLN A C 1
ATOM 741 O O . GLN A 1 95 ? 9.752 7.467 -4.425 1.00 80.12 95 GLN A O 1
ATOM 746 N N . ASP A 1 96 ? 11.447 8.629 -3.525 1.00 80.25 96 ASP A N 1
ATOM 747 C CA . ASP A 1 96 ? 11.580 9.564 -4.653 1.00 80.25 96 ASP A CA 1
ATOM 748 C C . ASP A 1 96 ? 12.071 8.867 -5.934 1.00 80.25 96 ASP A C 1
ATOM 750 O O . ASP A 1 96 ? 11.633 9.179 -7.048 1.00 80.25 96 ASP A O 1
ATOM 754 N N . VAL A 1 97 ? 12.944 7.865 -5.787 1.00 82.69 97 VAL A N 1
ATOM 755 C CA . VAL A 1 97 ? 13.396 7.024 -6.903 1.00 82.69 97 VAL A CA 1
ATOM 756 C C . VAL A 1 97 ? 12.231 6.173 -7.400 1.00 82.69 97 VAL A C 1
ATOM 758 O O . VAL A 1 97 ? 11.946 6.162 -8.597 1.00 82.69 97 VAL A O 1
ATOM 761 N N . PHE A 1 98 ? 11.490 5.534 -6.490 1.00 85.44 98 PHE A N 1
ATOM 762 C CA . PHE A 1 98 ? 10.296 4.762 -6.847 1.00 85.44 98 PHE A CA 1
ATOM 763 C C . PHE A 1 98 ? 9.240 5.621 -7.565 1.00 85.44 98 PHE A C 1
ATOM 765 O O . PHE A 1 98 ? 8.692 5.208 -8.588 1.00 85.44 98 PHE A O 1
ATOM 772 N N . ALA A 1 99 ? 9.006 6.847 -7.088 1.00 82.62 99 ALA A N 1
ATOM 773 C CA . ALA A 1 99 ? 8.105 7.821 -7.702 1.00 82.62 99 ALA A CA 1
ATOM 774 C C . ALA A 1 99 ? 8.484 8.145 -9.150 1.00 82.62 99 ALA A C 1
ATOM 776 O O . ALA A 1 99 ? 7.624 8.264 -10.022 1.00 82.62 99 ALA A O 1
ATOM 777 N N . SER A 1 100 ? 9.780 8.268 -9.410 1.00 81.94 100 SER A N 1
ATOM 778 C CA . SER A 1 100 ? 10.305 8.589 -10.737 1.00 81.94 100 SER A CA 1
ATOM 779 C C . SER A 1 100 ? 10.149 7.427 -11.707 1.00 81.94 100 SER A C 1
ATOM 781 O O . SER A 1 100 ? 9.768 7.623 -12.860 1.00 81.94 100 SER A O 1
ATOM 783 N N . ILE A 1 101 ? 10.372 6.198 -11.235 1.00 84.12 101 ILE A N 1
ATOM 784 C CA . ILE A 1 101 ? 10.128 4.989 -12.031 1.00 84.12 101 ILE A CA 1
ATOM 785 C C . ILE A 1 101 ? 8.629 4.850 -12.335 1.00 84.12 101 ILE A C 1
ATOM 787 O O . ILE A 1 101 ? 8.249 4.544 -13.465 1.00 84.12 101 ILE A O 1
ATOM 791 N N . MET A 1 102 ? 7.767 5.160 -11.364 1.00 85.44 102 MET A N 1
ATOM 792 C CA . MET A 1 102 ? 6.321 5.217 -11.573 1.00 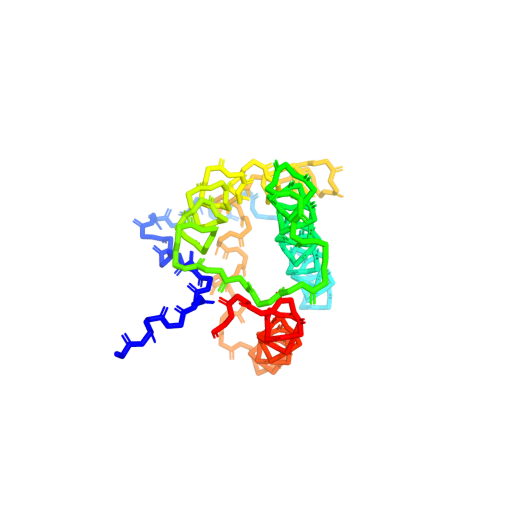85.44 102 MET A CA 1
ATOM 793 C C . MET A 1 102 ? 5.942 6.245 -12.650 1.00 85.44 102 MET A C 1
ATOM 795 O O . MET A 1 102 ? 5.159 5.925 -13.540 1.00 85.44 102 MET A O 1
ATOM 799 N N . GLN A 1 103 ? 6.526 7.449 -12.630 1.00 82.31 103 GLN A N 1
ATOM 800 C CA . GLN A 1 103 ? 6.311 8.456 -13.679 1.00 82.31 103 GLN A CA 1
ATOM 801 C C . GLN A 1 103 ? 6.798 7.983 -15.056 1.00 82.31 103 GLN A C 1
ATOM 803 O O . GLN A 1 103 ? 6.121 8.239 -16.053 1.00 82.31 103 GLN A O 1
ATOM 808 N N . LYS A 1 104 ? 7.928 7.266 -15.119 1.00 83.00 104 LYS A N 1
ATOM 809 C CA . LYS A 1 104 ? 8.460 6.682 -16.360 1.00 83.00 104 LYS A CA 1
ATOM 810 C C . LYS A 1 104 ? 7.481 5.687 -16.986 1.00 83.00 104 LYS A C 1
ATOM 812 O O . LYS A 1 104 ? 7.311 5.694 -18.200 1.00 83.00 104 LYS A O 1
ATOM 817 N N . PHE A 1 105 ? 6.829 4.854 -16.175 1.00 84.75 105 PHE A N 1
ATOM 818 C CA . PHE A 1 105 ? 5.925 3.809 -16.665 1.00 84.75 105 PHE A CA 1
ATOM 819 C C . PHE A 1 105 ? 4.431 4.158 -16.582 1.00 84.75 105 PHE A C 1
ATOM 821 O O . PHE A 1 105 ? 3.590 3.314 -16.884 1.00 84.75 105 PHE A O 1
ATOM 828 N N . GLN A 1 106 ? 4.063 5.391 -16.217 1.00 79.06 106 GLN A N 1
ATOM 829 C CA . GLN A 1 106 ? 2.660 5.763 -15.970 1.00 79.06 106 GLN A CA 1
ATOM 830 C C . GLN A 1 106 ? 1.746 5.627 -17.201 1.00 79.06 106 GLN A C 1
ATOM 832 O O . GLN A 1 106 ? 0.536 5.476 -17.062 1.00 79.06 106 GLN A O 1
ATOM 837 N N . THR A 1 107 ? 2.300 5.685 -18.414 1.00 79.25 107 THR A N 1
ATOM 838 C CA . THR A 1 107 ? 1.540 5.526 -19.665 1.00 79.25 107 THR A CA 1
ATOM 839 C C . THR A 1 107 ? 1.448 4.073 -20.125 1.00 79.25 107 THR A C 1
ATOM 841 O O . THR A 1 107 ? 0.720 3.775 -21.072 1.00 79.25 107 THR A O 1
ATOM 844 N N . GLU A 1 108 ? 2.161 3.154 -19.472 1.00 88.12 108 GLU A N 1
ATOM 845 C CA . GLU A 1 108 ? 2.161 1.744 -19.840 1.00 88.12 108 GLU A CA 1
ATOM 846 C C . GLU A 1 108 ? 0.838 1.090 -19.441 1.00 88.12 108 GLU A C 1
ATOM 848 O O . GLU A 1 108 ? 0.457 1.060 -18.267 1.00 88.12 108 GLU A O 1
ATOM 853 N N . LYS A 1 109 ? 0.130 0.505 -20.417 1.00 89.50 109 LYS A N 1
ATOM 854 C CA . LYS A 1 109 ? -1.161 -0.162 -20.168 1.00 89.50 109 LYS A CA 1
ATOM 855 C C . LYS A 1 109 ? -1.045 -1.231 -19.079 1.00 89.50 109 LYS A C 1
ATOM 857 O O . LYS A 1 109 ? -1.884 -1.293 -18.193 1.00 89.50 109 LYS A O 1
ATOM 862 N N . ARG A 1 110 ? 0.019 -2.038 -19.114 1.00 90.44 110 ARG A N 1
ATOM 863 C CA . ARG A 1 110 ? 0.236 -3.134 -18.155 1.00 90.44 110 ARG A CA 1
ATOM 864 C C . ARG A 1 110 ? 0.412 -2.638 -16.718 1.00 90.44 110 ARG A C 1
ATOM 866 O O . ARG A 1 110 ? -0.068 -3.284 -15.795 1.00 90.44 110 ARG A O 1
ATOM 873 N N . VAL A 1 111 ? 1.069 -1.493 -16.535 1.00 86.12 111 VAL A N 1
ATOM 874 C CA . VAL A 1 111 ? 1.233 -0.872 -15.215 1.00 86.12 111 VAL A CA 1
ATOM 875 C C . VAL A 1 111 ? -0.105 -0.348 -14.705 1.00 86.12 111 VAL A C 1
ATOM 877 O O . VAL A 1 111 ? -0.460 -0.609 -13.560 1.00 86.12 111 VAL A O 1
ATOM 880 N N . ASN A 1 112 ? -0.888 0.311 -15.560 1.00 83.25 112 ASN A N 1
ATOM 881 C CA . ASN A 1 112 ? -2.222 0.799 -15.198 1.00 83.25 112 ASN A CA 1
ATOM 882 C C . ASN A 1 112 ? -3.215 -0.333 -14.882 1.00 83.25 112 ASN A C 1
ATOM 884 O O . ASN A 1 112 ? -3.960 -0.239 -13.903 1.00 83.25 112 ASN A O 1
ATOM 888 N N . ASP A 1 113 ? -3.196 -1.417 -15.663 1.00 85.06 113 ASP A N 1
ATOM 889 C CA . ASP A 1 113 ? -4.001 -2.618 -15.408 1.00 85.06 113 ASP A CA 1
ATOM 890 C C . ASP A 1 113 ? -3.627 -3.231 -14.040 1.00 85.06 113 ASP A C 1
ATOM 892 O O . ASP A 1 113 ? -4.506 -3.536 -13.233 1.00 85.06 113 ASP A O 1
ATOM 896 N N . CYS A 1 114 ? -2.325 -3.332 -13.738 1.00 88.50 114 CYS A N 1
ATOM 897 C CA . CYS A 1 114 ? -1.822 -3.815 -12.449 1.00 88.50 114 CYS A CA 1
ATOM 898 C C . CYS A 1 114 ? -2.250 -2.915 -11.276 1.00 88.50 114 CYS A C 1
ATOM 900 O O . CYS A 1 114 ? -2.796 -3.404 -10.288 1.00 88.50 114 CYS A O 1
ATOM 902 N N . LEU A 1 115 ? -2.072 -1.594 -11.390 1.00 85.19 115 LEU A N 1
ATOM 903 C CA . LEU A 1 115 ? -2.494 -0.630 -10.365 1.00 85.19 115 LEU A CA 1
ATOM 904 C C . LEU A 1 115 ? -3.985 -0.732 -10.057 1.00 85.19 115 LEU A C 1
ATOM 906 O O . LEU A 1 115 ?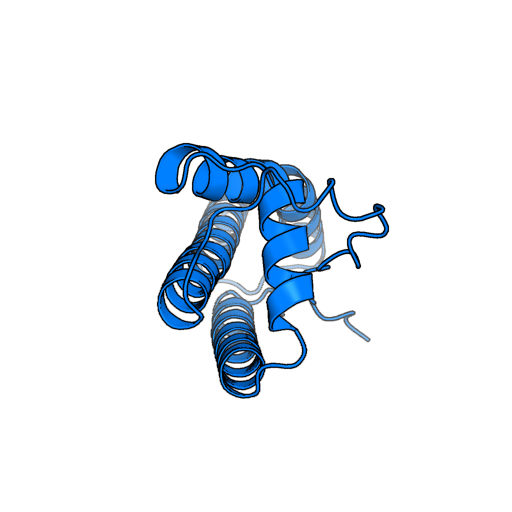 -4.378 -0.672 -8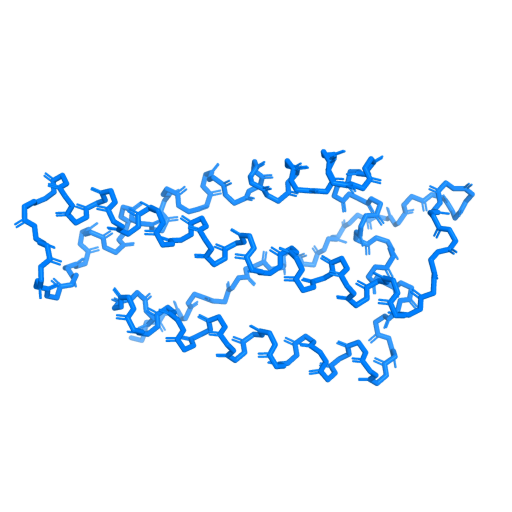.893 1.00 85.19 115 LEU A O 1
ATOM 910 N N . THR A 1 116 ? -4.803 -0.887 -11.098 1.00 84.19 116 THR A N 1
ATOM 911 C CA . THR A 1 116 ? -6.254 -1.026 -10.957 1.00 84.19 116 THR A CA 1
ATOM 912 C C . THR A 1 116 ? -6.590 -2.294 -10.177 1.00 84.19 116 THR A C 1
ATOM 914 O O . THR A 1 116 ? -7.291 -2.214 -9.168 1.00 84.19 116 THR A O 1
ATOM 917 N N . ALA A 1 117 ? -6.020 -3.437 -10.570 1.00 85.12 117 ALA A N 1
ATOM 918 C CA . ALA A 1 117 ? -6.222 -4.704 -9.870 1.00 85.12 117 ALA A CA 1
ATOM 919 C C . ALA A 1 117 ? -5.771 -4.631 -8.398 1.00 85.12 117 ALA A C 1
ATOM 921 O O . ALA A 1 117 ? -6.513 -5.021 -7.497 1.00 85.12 117 ALA A O 1
ATOM 922 N N . LEU A 1 118 ? -4.595 -4.057 -8.127 1.00 86.44 118 LEU A N 1
ATOM 923 C CA . LEU A 1 118 ? -4.073 -3.895 -6.766 1.00 86.44 118 LEU A CA 1
ATOM 924 C C . LEU A 1 118 ? -4.936 -2.960 -5.909 1.00 86.44 118 LEU A C 1
ATOM 926 O O . LEU A 1 118 ? -5.135 -3.216 -4.719 1.00 86.44 118 LEU A O 1
ATOM 930 N N . ALA A 1 119 ? -5.464 -1.882 -6.491 1.00 83.94 119 ALA A N 1
ATOM 931 C CA . ALA A 1 119 ? -6.372 -0.974 -5.796 1.00 83.94 119 ALA A CA 1
ATOM 932 C C . ALA A 1 119 ? -7.703 -1.660 -5.447 1.00 83.94 119 ALA A C 1
ATOM 934 O O . ALA A 1 119 ? -8.230 -1.464 -4.349 1.00 83.94 119 ALA A O 1
ATOM 935 N N . GLU A 1 120 ? -8.237 -2.490 -6.346 1.00 86.81 120 GLU A N 1
ATOM 936 C CA . GLU A 1 120 ? -9.441 -3.287 -6.098 1.00 86.81 120 GLU A CA 1
ATOM 937 C C . GLU A 1 120 ? -9.219 -4.338 -5.003 1.00 86.81 120 GLU A C 1
ATOM 939 O O . GLU A 1 120 ? -10.038 -4.446 -4.083 1.00 86.81 120 GLU A O 1
ATOM 944 N N . GLU A 1 121 ? -8.098 -5.065 -5.050 1.00 89.06 121 GLU A N 1
ATOM 945 C CA . GLU A 1 121 ? -7.711 -6.035 -4.019 1.00 89.06 121 GLU A CA 1
ATOM 946 C C . GLU A 1 121 ? -7.597 -5.380 -2.641 1.00 89.06 121 GLU A C 1
ATOM 948 O O . GLU A 1 121 ? -8.142 -5.892 -1.657 1.00 89.06 121 GLU A O 1
ATOM 953 N N . GLN A 1 122 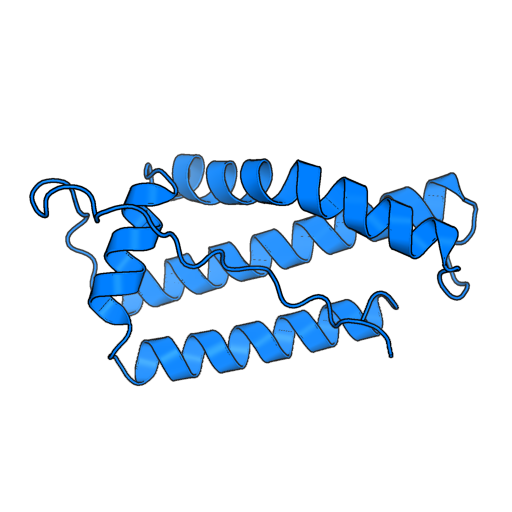? -6.933 -4.227 -2.573 1.00 86.00 122 GLN A N 1
ATOM 954 C CA . GLN A 1 122 ? -6.773 -3.478 -1.335 1.00 86.00 122 GLN A CA 1
ATOM 955 C C . GLN A 1 122 ? -8.113 -2.947 -0.812 1.00 86.00 122 GLN A C 1
ATOM 957 O O . GLN A 1 122 ? -8.400 -3.086 0.377 1.00 86.00 122 GLN A O 1
ATOM 962 N N . ASN A 1 123 ? -8.962 -2.385 -1.678 1.00 85.62 123 ASN A N 1
ATOM 963 C CA . ASN A 1 123 ? -10.287 -1.903 -1.284 1.00 85.62 123 ASN A CA 1
ATOM 964 C C . ASN A 1 123 ? -11.160 -3.047 -0.746 1.00 85.62 123 ASN A C 1
ATOM 966 O O . ASN A 1 123 ? -11.844 -2.888 0.265 1.00 85.62 123 ASN A O 1
ATOM 970 N N . ARG A 1 124 ? -11.109 -4.227 -1.379 1.00 88.19 124 ARG A N 1
ATOM 971 C CA . ARG A 1 124 ? -11.785 -5.426 -0.869 1.00 88.19 124 ARG A CA 1
ATOM 972 C C . ARG A 1 124 ? -11.271 -5.797 0.523 1.00 88.19 124 ARG A C 1
ATOM 974 O O . ARG A 1 124 ? -12.085 -5.950 1.429 1.00 88.19 124 ARG A O 1
ATOM 981 N N . ALA A 1 125 ? -9.954 -5.863 0.714 1.00 87.56 125 ALA A N 1
ATOM 982 C CA . ALA A 1 125 ? -9.370 -6.170 2.019 1.00 87.56 125 ALA A CA 1
ATOM 983 C C . ALA A 1 125 ? -9.794 -5.145 3.089 1.00 87.56 125 ALA A C 1
ATOM 985 O O . ALA A 1 125 ? -10.157 -5.509 4.205 1.00 87.56 125 ALA A O 1
ATOM 986 N N . PHE A 1 126 ? -9.805 -3.854 2.754 1.00 86.69 126 PHE A N 1
ATOM 987 C CA . PHE A 1 126 ? -10.226 -2.787 3.668 1.00 86.69 126 PHE A CA 1
ATOM 988 C C . PHE A 1 126 ? -11.717 -2.890 4.029 1.00 86.69 126 PHE A C 1
ATOM 990 O O . PHE A 1 126 ? -12.083 -2.706 5.192 1.00 86.69 126 PHE A O 1
ATOM 997 N N . LYS A 1 127 ? -12.578 -3.255 3.071 1.00 87.44 127 LYS A N 1
ATOM 998 C CA . LYS A 1 127 ? -13.999 -3.551 3.327 1.00 87.44 127 LYS A CA 1
ATOM 999 C C . LYS A 1 127 ? -14.172 -4.738 4.267 1.00 87.44 127 LYS A C 1
ATOM 1001 O O . LYS A 1 127 ? -14.951 -4.646 5.211 1.00 87.44 127 LYS A O 1
ATOM 1006 N N . GLU A 1 128 ? -13.425 -5.815 4.051 1.00 89.19 128 GLU A N 1
ATOM 1007 C CA . GLU A 1 128 ? -13.440 -7.006 4.913 1.00 89.19 128 GLU A CA 1
ATOM 1008 C C . GLU A 1 128 ? -12.964 -6.692 6.342 1.00 89.19 128 GLU A C 1
ATOM 1010 O O . GLU A 1 128 ? -13.501 -7.220 7.314 1.00 89.19 128 GLU A O 1
ATOM 1015 N N . MET A 1 129 ? -12.018 -5.760 6.490 1.00 86.94 129 MET A N 1
ATOM 1016 C CA . MET A 1 129 ? -11.575 -5.238 7.787 1.00 86.94 129 MET A CA 1
ATOM 1017 C C . MET A 1 129 ? -12.580 -4.270 8.445 1.00 86.94 129 MET A C 1
ATOM 1019 O O . MET A 1 129 ? -12.451 -3.978 9.638 1.00 86.94 129 MET A O 1
ATOM 1023 N N . GLY A 1 130 ? -13.578 -3.782 7.702 1.00 84.25 130 GLY A N 1
ATOM 1024 C CA . GLY A 1 130 ? -14.581 -2.825 8.176 1.00 84.25 130 GLY A CA 1
ATOM 1025 C C . GLY A 1 130 ? -14.111 -1.366 8.215 1.00 84.25 130 GLY A C 1
ATOM 1026 O O . GLY A 1 130 ? -14.673 -0.588 8.979 1.00 84.25 130 GLY A O 1
ATOM 1027 N N . VAL A 1 131 ? -13.082 -1.000 7.438 1.00 82.38 131 VAL A N 1
ATOM 1028 C CA . VAL A 1 131 ? -12.475 0.354 7.415 1.00 82.38 131 VAL A CA 1
ATOM 1029 C C . VAL A 1 131 ? -12.783 1.176 6.156 1.00 82.38 131 VAL A C 1
ATOM 1031 O O . VAL A 1 131 ? -12.332 2.318 6.057 1.00 82.38 131 VAL A O 1
ATOM 1034 N N . ALA A 1 132 ? -13.516 0.612 5.193 1.00 64.19 132 ALA A N 1
ATOM 1035 C CA . ALA A 1 132 ? -13.827 1.247 3.908 1.00 64.19 132 ALA A CA 1
ATOM 1036 C C . ALA A 1 132 ? -15.132 2.056 3.912 1.00 64.19 132 ALA A C 1
ATOM 1038 O O . ALA A 1 132 ? -16.139 1.558 4.466 1.00 64.19 132 ALA A O 1
#

Sequence (132 aa):
MVKEFKLMYRQIGGSPPAEGNLPNWSIDEFIGVLEVYMRSMTTCMTQIVSTVRKESGNVDGKLEDKQLMEIRGAFQASADKFSNKVLQEGYGIDQDVFASIMQKFQTEKRVNDCLTALAEEQNRAFKEMGVA

Solvent-accessible surface area (backbone atoms only — not comparable to full-atom values): 7866 Å² total; per-residue (Å²): 133,84,79,67,78,64,77,75,72,61,77,73,88,57,82,64,70,70,78,90,76,59,80,90,66,51,72,67,58,48,47,53,52,49,53,53,51,55,52,49,53,49,49,52,48,51,53,44,51,54,48,54,23,58,77,69,72,40,78,86,59,83,71,47,73,68,54,51,52,49,42,51,52,52,42,68,71,40,49,63,59,53,52,40,47,51,34,36,76,74,68,71,36,54,63,66,55,53,53,38,54,46,62,72,44,62,83,38,66,69,52,50,54,47,52,51,53,52,52,52,54,46,49,51,53,34,46,76,72,56,71,93

Organism: NCBI:txid1714386

Secondary structure (DSSP, 8-state):
-------------SPP--GGGS----HHHHHHHHHHHHHHHHHHHHHHHHHHHHHTT-SSSPPPHHHHHHHHHHHHHHHHHHHHHHHHHHHS--HHHHHHHHHHHTT-HHHHHHHHHHHHHHHHHHHHHT--

Mean predicted aligned error: 7.64 Å

pLDDT: mean 78.91, std 17.26, range [25.91, 93.19]

Radius of gyration: 16.27 Å; Cα contacts (8 Å, |Δi|>4): 90; chains: 1; bounding box: 42×27×44 Å

Foldseek 3Di:
DPPDPPPPPPLPPDDQPDPPPAPPDDPVRLLVLVLQLLVLLLVQLVVLLCVLCVVVVNNPDADDPVSLVSSVVSSVVCSQVSSQCSCCVVPVDGPSSNSNVCVVCVPPPVSVVSVVVSSVVSSVSCVVSNND